Protein AF-A0A6A4GQB1-F1 (afdb_monomer)

Nearest PDB structures (foldseek):
  7mbf-assembly6_F  TM=4.089E-01  e=1.207E+00  Papaver somniferum
  1sm9-assembly1_A  TM=4.349E-01  e=1.289E+00  Yamadazyma tenuis
  1ye4-assembly1_A  TM=4.806E-01  e=4.213E+00  Yamadazyma tenuis
  4m63-assembly1_A  TM=2.424E-01  e=3.693E+00  Vibrio parahaemolyticus BB22OP

InterPro domains:
  IPR023210 NADP-dependent oxidoreductase domain [PF00248] (2-105)
  IPR036812 NAD(P)-dependent oxidoreductase domain superfamily [G3DSA:3.20.20.100] (1-107)
  IPR036812 NAD(P)-dependent oxidoreductase domain superfamily [SSF51430] (6-105)

Radius of gyration: 17.62 Å; Cα contacts (8 Å, |Δi|>4): 95; chains: 1; bounding box: 54×34×38 Å

Mean predicted aligned error: 9.92 Å

Foldseek 3Di:
DDDCPPPVAFAADECPCVQVLLDDPVVQVVCVVVVVQGDQPPHGSHHDPLSNQLSVLCVVFQPDAADDPRYHYDDDDDDPVSVVVVVVCVRTHGDPVSVVSSPPRDPDDPDPPVCVVVVVVVVVVVVPD

pLDDT: mean 76.48, std 14.78, range [33.69, 93.5]

Solvent-accessible surface area (backbone atoms only — not comparable to full-atom values): 8127 Å² total; per-residue (Å²): 138,78,86,50,83,82,77,80,56,67,50,65,52,69,59,79,44,61,67,72,42,57,52,55,73,68,57,51,53,51,25,68,76,72,66,56,57,70,58,52,91,87,48,78,50,71,68,51,75,66,40,50,54,48,24,55,50,47,67,63,49,74,78,48,79,38,82,75,85,64,62,50,71,51,82,85,68,94,51,72,65,50,54,53,55,55,58,59,48,73,75,57,26,55,45,74,70,52,49,55,52,59,62,66,71,52,83,89,72,83,46,81,63,55,53,60,55,52,52,54,54,54,58,61,62,66,77,67,125

Structure (mmCIF, N/CA/C/O backbone):
data_AF-A0A6A4GQB1-F1
#
_entry.id   AF-A0A6A4GQB1-F1
#
loop_
_atom_site.group_PDB
_atom_site.id
_atom_site.type_symbol
_atom_site.label_atom_id
_atom_site.label_alt_id
_atom_site.label_comp_id
_atom_site.label_asym_id
_atom_site.label_entity_id
_atom_site.label_seq_id
_atom_site.pdbx_PDB_ins_code
_atom_site.Cartn_x
_atom_site.Cartn_y
_atom_site.Cartn_z
_atom_site.occupancy
_atom_site.B_iso_or_equiv
_atom_site.auth_seq_id
_atom_site.auth_comp_id
_atom_site.auth_asym_id
_atom_site.auth_atom_id
_atom_site.pdbx_PDB_model_num
ATOM 1 N N . MET A 1 1 ? 8.018 -6.437 -18.159 1.00 33.69 1 MET A N 1
ATOM 2 C CA . MET A 1 1 ? 8.008 -7.818 -18.701 1.00 33.69 1 MET A CA 1
ATOM 3 C C . MET A 1 1 ? 8.981 -8.661 -17.875 1.00 33.69 1 MET A C 1
ATOM 5 O O . MET A 1 1 ? 10.158 -8.743 -18.201 1.00 33.69 1 MET A O 1
ATOM 9 N N . CYS A 1 2 ? 8.523 -9.154 -16.719 1.00 36.59 2 CYS A N 1
ATOM 10 C CA . CYS A 1 2 ? 9.347 -9.908 -15.769 1.00 36.59 2 CYS A CA 1
ATOM 11 C C . CYS A 1 2 ? 9.539 -11.363 -16.230 1.00 36.59 2 CYS A C 1
ATOM 13 O O . CYS A 1 2 ? 8.708 -11.923 -16.939 1.00 36.59 2 CYS A O 1
ATOM 15 N N . ALA A 1 3 ? 10.671 -11.941 -15.842 1.00 40.34 3 ALA A N 1
ATOM 16 C CA . ALA A 1 3 ? 11.315 -13.139 -16.383 1.00 40.34 3 ALA A CA 1
ATOM 17 C C . ALA A 1 3 ? 10.633 -14.500 -16.077 1.00 40.34 3 ALA A C 1
ATOM 19 O O . ALA A 1 3 ? 11.316 -15.508 -15.913 1.00 40.34 3 ALA A O 1
ATOM 20 N N . GLU A 1 4 ? 9.304 -14.564 -15.974 1.00 49.59 4 GLU A N 1
ATOM 21 C CA . GLU A 1 4 ? 8.601 -15.726 -15.391 1.00 49.59 4 GLU A CA 1
ATOM 22 C C . GLU A 1 4 ? 8.266 -16.869 -16.365 1.00 49.59 4 GLU A C 1
ATOM 24 O O . GLU A 1 4 ? 7.888 -17.953 -15.927 1.00 49.59 4 GLU A O 1
ATOM 29 N N . VAL A 1 5 ? 8.437 -16.700 -17.680 1.00 51.91 5 VAL A N 1
ATOM 30 C CA . VAL A 1 5 ? 7.995 -17.733 -18.641 1.00 51.91 5 VAL A CA 1
ATOM 31 C C . VAL A 1 5 ? 9.036 -18.846 -18.866 1.00 51.91 5 VAL A C 1
ATOM 33 O O . VAL A 1 5 ? 8.662 -19.954 -19.238 1.00 51.91 5 VAL A O 1
ATOM 36 N N . GLU A 1 6 ? 10.330 -18.625 -18.606 1.00 57.00 6 GLU A N 1
ATOM 37 C CA . GLU A 1 6 ? 11.375 -19.560 -19.076 1.00 57.00 6 GLU A CA 1
ATOM 38 C C . GLU A 1 6 ? 11.756 -20.693 -18.103 1.00 57.00 6 GLU A C 1
ATOM 40 O O . GLU A 1 6 ? 12.204 -21.744 -18.557 1.00 57.00 6 GLU A O 1
ATOM 45 N N . VAL A 1 7 ? 11.566 -20.535 -16.786 1.00 71.06 7 VAL A N 1
ATOM 46 C CA . VAL A 1 7 ? 12.021 -21.529 -15.778 1.00 71.06 7 VAL A CA 1
ATOM 47 C C . VAL A 1 7 ? 10.900 -22.161 -14.943 1.00 71.06 7 VAL A C 1
ATOM 49 O O . VAL A 1 7 ? 11.177 -22.997 -14.085 1.00 71.06 7 VAL A O 1
ATOM 52 N N . GLY A 1 8 ? 9.634 -21.804 -15.190 1.00 77.06 8 GLY A N 1
ATOM 53 C CA . GLY A 1 8 ? 8.478 -22.390 -14.494 1.00 77.06 8 GLY A CA 1
ATOM 54 C C . GLY A 1 8 ? 8.402 -22.070 -12.995 1.00 77.06 8 GLY A C 1
ATOM 55 O O . GLY A 1 8 ? 7.821 -22.842 -12.234 1.00 77.06 8 GLY A O 1
ATOM 56 N N . LEU A 1 9 ? 9.003 -20.957 -12.563 1.00 75.69 9 LEU A N 1
ATOM 57 C CA . LEU A 1 9 ? 9.001 -20.489 -11.175 1.00 75.69 9 LEU A CA 1
ATOM 58 C C . LEU A 1 9 ? 8.055 -19.295 -11.016 1.00 75.69 9 LEU A C 1
ATOM 60 O O . LEU A 1 9 ? 7.961 -18.460 -11.909 1.00 75.69 9 LEU A O 1
ATOM 64 N N . ALA A 1 10 ? 7.392 -19.217 -9.864 1.00 78.50 10 ALA A N 1
ATOM 65 C CA . ALA A 1 10 ? 6.490 -18.127 -9.503 1.00 78.50 10 ALA A CA 1
ATOM 66 C C . ALA A 1 10 ? 7.177 -17.121 -8.566 1.00 78.50 10 ALA A C 1
ATOM 68 O O . ALA A 1 10 ? 7.975 -17.520 -7.710 1.00 78.50 10 ALA A O 1
ATOM 69 N N . LEU A 1 11 ? 6.843 -15.835 -8.683 1.00 79.06 11 LEU A N 1
ATOM 70 C CA . LEU A 1 11 ? 7.322 -14.792 -7.776 1.00 79.06 11 LEU A CA 1
ATOM 71 C C . LEU A 1 11 ? 6.418 -14.651 -6.545 1.00 79.06 11 LEU A C 1
ATOM 73 O O . LEU A 1 11 ? 5.194 -14.597 -6.647 1.00 79.06 11 LEU A O 1
ATOM 77 N N . ALA A 1 12 ? 7.038 -14.525 -5.368 1.00 82.94 12 ALA A N 1
ATOM 78 C CA . ALA A 1 12 ? 6.348 -14.278 -4.102 1.0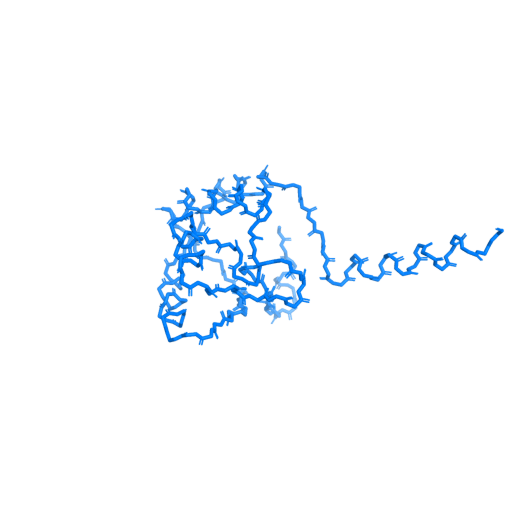0 82.94 12 ALA A CA 1
ATOM 79 C C . ALA A 1 12 ? 6.858 -12.981 -3.448 1.00 82.94 12 ALA A C 1
ATOM 81 O O . ALA A 1 12 ? 7.746 -13.030 -2.590 1.00 82.94 12 ALA A O 1
ATOM 82 N N . PRO A 1 13 ? 6.367 -11.803 -3.879 1.00 82.19 13 PRO A N 1
ATOM 83 C CA . PRO A 1 13 ? 6.826 -10.532 -3.337 1.00 82.19 13 PRO A CA 1
ATOM 84 C C . PRO A 1 13 ? 6.414 -10.387 -1.867 1.00 82.19 13 PRO A C 1
ATOM 86 O O . PRO A 1 13 ? 5.295 -10.720 -1.471 1.00 82.19 13 PRO A O 1
ATOM 89 N N . TRP A 1 14 ? 7.338 -9.875 -1.055 1.00 81.62 14 TRP A N 1
ATOM 90 C CA . TRP A 1 14 ? 7.139 -9.611 0.369 1.00 81.62 14 TRP A CA 1
ATOM 91 C C . TRP A 1 14 ? 6.924 -8.114 0.613 1.00 81.62 14 TRP A C 1
ATOM 93 O O . TRP A 1 14 ? 7.372 -7.282 -0.171 1.00 81.62 14 TRP A O 1
ATOM 103 N N . SER A 1 15 ? 6.253 -7.766 1.716 1.00 82.62 15 SER A N 1
ATOM 104 C CA . SER A 1 15 ? 6.000 -6.370 2.111 1.00 82.62 15 SER A CA 1
ATOM 105 C C . SER A 1 15 ? 5.227 -5.540 1.067 1.00 82.62 15 SER A C 1
ATOM 107 O O . SER A 1 15 ? 5.419 -4.330 0.956 1.00 82.62 15 SER A O 1
ATOM 109 N N . VAL A 1 16 ? 4.300 -6.172 0.343 1.00 82.75 16 VAL A N 1
ATOM 110 C CA . VAL A 1 16 ? 3.521 -5.532 -0.736 1.00 82.75 16 VAL A CA 1
ATOM 111 C C . VAL A 1 16 ? 2.633 -4.367 -0.278 1.00 82.75 16 VAL A C 1
ATOM 113 O O . VAL A 1 16 ? 2.323 -3.495 -1.076 1.00 82.75 16 VAL A O 1
ATOM 116 N N . LEU A 1 17 ? 2.268 -4.312 1.010 1.00 86.38 17 LEU A N 1
ATOM 117 C CA . LEU A 1 17 ? 1.522 -3.199 1.622 1.00 86.38 17 LEU A CA 1
ATOM 118 C C . LEU A 1 17 ? 2.422 -2.222 2.405 1.00 86.38 17 LEU A C 1
ATOM 120 O O . LEU A 1 17 ? 1.941 -1.504 3.282 1.00 86.38 17 LEU A O 1
ATOM 124 N N . ALA A 1 18 ? 3.738 -2.242 2.162 1.00 87.25 18 ALA A N 1
ATOM 125 C CA . ALA A 1 18 ? 4.729 -1.404 2.848 1.00 87.25 18 ALA A CA 1
ATOM 126 C C . ALA A 1 18 ? 4.578 -1.426 4.385 1.00 87.25 18 ALA A C 1
ATOM 128 O O . ALA A 1 18 ? 4.454 -0.393 5.035 1.00 87.25 18 ALA A O 1
ATOM 129 N N . ALA A 1 19 ? 4.512 -2.624 4.979 1.00 86.44 19 ALA A N 1
ATOM 130 C CA . ALA A 1 19 ? 4.270 -2.823 6.416 1.00 86.44 19 ALA A CA 1
ATOM 131 C C . ALA A 1 19 ? 2.960 -2.196 6.963 1.00 86.44 19 ALA A C 1
ATOM 133 O O . ALA A 1 19 ? 2.873 -1.867 8.148 1.00 86.44 19 ALA A O 1
ATOM 134 N N . GLY A 1 20 ? 1.928 -2.068 6.120 1.00 86.25 20 GLY A N 1
ATOM 135 C CA . GLY A 1 20 ? 0.625 -1.492 6.482 1.00 86.25 20 GLY A CA 1
ATOM 136 C C . GLY A 1 20 ? 0.574 0.034 6.373 1.00 86.25 20 GLY A C 1
ATOM 137 O O . GLY A 1 20 ? -0.249 0.674 7.031 1.00 86.25 20 GLY A O 1
ATOM 138 N N . ARG A 1 21 ? 1.491 0.618 5.593 1.00 88.81 21 ARG A N 1
ATOM 139 C CA . ARG A 1 21 ? 1.553 2.059 5.321 1.00 88.81 21 ARG A CA 1
ATOM 140 C C . ARG A 1 21 ? 0.856 2.459 4.026 1.00 88.81 21 ARG A C 1
ATOM 142 O O . ARG A 1 21 ? 0.592 3.634 3.844 1.00 88.81 21 ARG A O 1
ATOM 149 N N . LEU A 1 22 ? 0.517 1.520 3.146 1.00 89.56 22 LEU A N 1
ATOM 150 C CA . LEU A 1 22 ? -0.412 1.797 2.049 1.00 89.56 22 LEU A CA 1
ATOM 151 C C . LEU A 1 22 ? -1.836 1.629 2.584 1.00 89.56 22 LEU A C 1
ATOM 153 O O . LEU A 1 22 ? -2.302 0.504 2.743 1.00 89.56 22 LEU A O 1
ATOM 157 N N . ARG A 1 23 ? -2.472 2.745 2.946 1.00 90.31 23 ARG A N 1
ATOM 158 C CA . ARG A 1 23 ? -3.790 2.793 3.601 1.00 90.31 23 ARG A CA 1
ATOM 159 C C . ARG A 1 23 ? -4.503 4.109 3.315 1.00 90.31 23 ARG A C 1
ATOM 161 O O . ARG A 1 23 ? -3.850 5.085 2.939 1.00 90.31 23 ARG A O 1
ATOM 168 N N . THR A 1 24 ? -5.818 4.137 3.513 1.00 91.25 24 THR A N 1
ATOM 169 C CA . THR A 1 24 ? -6.641 5.330 3.268 1.00 91.25 24 THR A CA 1
ATOM 170 C C . THR A 1 24 ? -6.370 6.430 4.297 1.00 91.25 24 THR A C 1
ATOM 172 O O . THR A 1 24 ? -5.862 6.182 5.396 1.00 91.25 24 THR A O 1
ATOM 175 N N . ASP A 1 25 ? -6.727 7.667 3.950 1.00 92.62 25 ASP A N 1
ATOM 176 C CA . ASP A 1 25 ? -6.628 8.802 4.878 1.00 92.62 25 ASP A CA 1
ATOM 177 C C . ASP A 1 25 ? -7.549 8.623 6.103 1.00 92.62 25 ASP A C 1
ATOM 179 O O . ASP A 1 25 ? -7.164 8.968 7.219 1.00 92.62 25 ASP A O 1
ATOM 183 N N . GLU A 1 26 ? -8.714 7.994 5.922 1.00 91.44 26 GLU A N 1
ATOM 184 C CA . GLU A 1 26 ? -9.639 7.640 7.009 1.00 91.44 26 GLU A CA 1
ATOM 185 C C . GLU A 1 26 ? -9.040 6.589 7.959 1.00 91.44 26 GLU A C 1
ATOM 187 O O . GLU A 1 26 ? -9.149 6.694 9.183 1.00 91.44 26 GLU A O 1
ATOM 192 N N . GLU A 1 27 ? -8.363 5.578 7.411 1.00 89.19 27 GLU A N 1
ATOM 193 C CA . GLU A 1 27 ? -7.700 4.555 8.212 1.00 89.19 27 GLU A CA 1
ATOM 194 C C . GLU A 1 27 ? -6.533 5.125 9.036 1.00 89.19 27 GLU A C 1
ATOM 196 O O . GLU A 1 27 ? -6.345 4.746 10.195 1.00 89.19 27 GLU A O 1
ATOM 201 N N . GLU A 1 28 ? -5.777 6.072 8.476 1.00 90.38 28 GLU A N 1
ATOM 202 C CA . GLU A 1 28 ? -4.731 6.800 9.199 1.00 90.38 28 GLU A CA 1
ATOM 203 C C . GLU A 1 28 ? -5.298 7.566 10.406 1.00 90.38 28 GLU A C 1
ATOM 205 O O . GLU A 1 28 ? -4.776 7.439 11.515 1.00 90.38 28 GLU A O 1
ATOM 210 N N . GLU A 1 29 ? -6.388 8.317 10.221 1.00 90.88 29 GLU A N 1
ATOM 211 C CA . GLU A 1 29 ? -7.049 9.068 11.299 1.00 90.88 29 GLU A CA 1
ATOM 212 C C . GLU A 1 29 ? -7.582 8.130 12.396 1.00 90.88 29 GLU A C 1
ATOM 214 O O . GLU A 1 29 ? -7.442 8.392 13.599 1.00 90.88 29 GLU A O 1
ATOM 219 N N . ARG A 1 30 ? -8.118 6.968 12.006 1.00 89.12 30 ARG A N 1
ATOM 220 C CA . ARG A 1 30 ? -8.517 5.919 12.951 1.00 89.12 30 ARG A CA 1
ATOM 221 C C . ARG A 1 30 ? -7.330 5.440 13.789 1.00 89.12 30 ARG A C 1
ATOM 223 O O . ARG A 1 30 ? -7.467 5.270 15.000 1.00 89.12 30 ARG A O 1
ATOM 230 N N . HIS A 1 31 ? -6.158 5.234 13.194 1.00 89.38 31 HIS A N 1
ATOM 231 C CA . HIS A 1 31 ? -4.968 4.834 13.950 1.00 89.38 31 HIS A CA 1
ATOM 232 C C . HIS A 1 31 ? -4.505 5.927 14.921 1.00 89.38 31 HIS A C 1
ATOM 234 O O . HIS A 1 31 ? -4.185 5.607 16.067 1.00 89.38 31 HIS A O 1
ATOM 240 N N . GLN A 1 32 ? -4.560 7.204 14.523 1.00 87.62 32 GLN A N 1
ATOM 241 C CA . GLN A 1 32 ? -4.224 8.332 15.406 1.00 87.62 32 GLN A CA 1
ATOM 242 C C . GLN A 1 32 ? -5.146 8.402 16.629 1.00 87.62 32 GLN A C 1
ATOM 244 O O . GLN A 1 32 ? -4.687 8.614 17.750 1.00 87.62 32 GLN A O 1
ATOM 249 N N . THR A 1 33 ? -6.448 8.201 16.426 1.00 89.81 33 THR A N 1
ATOM 250 C CA . THR A 1 33 ? -7.455 8.298 17.495 1.00 89.81 33 THR A CA 1
ATOM 251 C C . THR A 1 33 ? -7.471 7.080 18.421 1.00 89.81 33 THR A C 1
ATOM 253 O O . THR A 1 33 ? -7.747 7.220 19.612 1.00 89.81 33 THR A O 1
ATOM 256 N N . THR A 1 34 ? -7.153 5.890 17.904 1.00 87.56 34 THR A N 1
ATOM 257 C CA . THR A 1 34 ? -7.139 4.634 18.677 1.00 87.56 34 THR A CA 1
ATOM 258 C C . THR A 1 34 ? -5.777 4.283 19.284 1.00 87.56 34 THR A C 1
ATOM 260 O O . THR A 1 34 ? -5.713 3.456 20.194 1.00 87.56 34 THR A O 1
ATOM 263 N N . GLY A 1 35 ? -4.691 4.905 18.816 1.00 84.56 35 GLY A N 1
ATOM 264 C CA . GLY A 1 35 ? -3.317 4.577 19.214 1.00 84.56 35 GLY A CA 1
ATOM 265 C C . GLY A 1 35 ? -2.763 3.310 18.548 1.00 84.56 35 GLY A C 1
ATOM 266 O O . GLY A 1 35 ? -1.790 2.722 19.031 1.00 84.56 35 GLY A O 1
ATOM 267 N N . GLU A 1 36 ? -3.374 2.854 17.453 1.00 82.00 36 GLU A N 1
ATOM 268 C CA . GLU A 1 36 ? -2.945 1.674 16.700 1.00 82.00 36 GLU A CA 1
ATOM 269 C C . GLU A 1 36 ? -1.767 1.994 15.764 1.00 82.00 36 GLU A C 1
ATOM 271 O O . GLU A 1 36 ? -1.890 2.023 14.543 1.00 82.00 36 GLU A O 1
ATOM 276 N N . ASN A 1 37 ? -0.581 2.184 16.347 1.00 78.94 37 ASN A N 1
ATOM 277 C CA . ASN A 1 37 ? 0.635 2.666 15.673 1.00 78.94 37 ASN A CA 1
ATOM 278 C C . ASN A 1 37 ? 1.315 1.654 14.711 1.00 78.94 37 ASN A C 1
ATOM 280 O O . ASN A 1 37 ? 2.539 1.604 14.623 1.00 78.94 37 ASN A O 1
ATOM 284 N N . GLY A 1 38 ? 0.569 0.804 13.996 1.00 80.94 38 GLY A N 1
ATOM 285 C CA . GLY A 1 38 ? 1.112 -0.043 12.918 1.00 80.94 38 GLY A CA 1
ATOM 286 C C . GLY A 1 38 ? 2.342 -0.900 13.287 1.00 80.94 38 GLY A C 1
ATOM 287 O O . GLY A 1 38 ? 2.467 -1.387 14.415 1.00 80.94 38 GLY A O 1
ATOM 288 N N . HIS A 1 39 ? 3.229 -1.133 12.310 1.00 79.44 39 HIS A N 1
ATOM 289 C CA . HIS A 1 39 ? 4.540 -1.770 12.495 1.00 79.44 39 HIS A CA 1
ATOM 290 C C . HIS A 1 39 ? 5.640 -0.709 12.676 1.00 79.44 39 HIS A C 1
ATOM 292 O O . HIS A 1 39 ? 5.951 0.022 11.743 1.00 79.44 39 HIS A O 1
ATOM 298 N N . MET A 1 40 ? 6.295 -0.686 13.842 1.00 78.94 40 MET A N 1
ATOM 299 C CA . MET A 1 40 ? 7.339 0.304 14.182 1.00 78.94 40 MET A CA 1
ATOM 300 C C . MET A 1 40 ? 8.784 -0.212 14.034 1.00 78.94 40 MET A C 1
ATOM 302 O O . MET A 1 40 ? 9.728 0.426 14.490 1.00 78.94 40 MET A O 1
ATOM 306 N N . ILE A 1 41 ? 8.988 -1.380 13.409 1.00 72.56 41 ILE A N 1
ATOM 307 C CA . ILE A 1 41 ? 10.324 -2.007 13.292 1.00 72.56 41 ILE A CA 1
ATOM 308 C C . ILE A 1 41 ? 11.306 -1.118 12.502 1.00 72.56 41 ILE A C 1
ATOM 310 O O . ILE A 1 41 ? 12.501 -1.135 12.779 1.00 72.56 41 ILE A O 1
ATOM 314 N N . HIS A 1 42 ? 10.803 -0.308 11.565 1.00 65.44 42 HIS A N 1
ATOM 315 C CA . HIS A 1 42 ? 11.605 0.560 10.694 1.00 65.44 42 HIS A CA 1
ATOM 316 C C . HIS A 1 42 ? 11.407 2.064 10.977 1.00 65.44 42 HIS A C 1
ATOM 318 O O . HIS A 1 42 ? 11.622 2.890 10.094 1.00 65.44 42 HIS A O 1
ATOM 324 N N . GLY A 1 43 ? 10.993 2.437 12.195 1.00 75.50 43 GLY A N 1
ATOM 325 C CA . GLY A 1 43 ? 10.841 3.838 12.610 1.00 75.50 43 GLY A CA 1
ATOM 326 C C . GLY A 1 43 ? 9.395 4.243 12.899 1.00 75.50 43 GLY A C 1
ATOM 327 O O . GLY A 1 43 ? 8.625 3.449 13.438 1.00 75.50 43 GLY A O 1
ATOM 328 N N . ASN A 1 44 ? 9.048 5.497 12.580 1.00 84.31 44 ASN A N 1
ATOM 329 C CA . ASN A 1 44 ? 7.720 6.059 12.845 1.00 84.31 44 ASN A CA 1
ATOM 330 C C . ASN A 1 44 ? 6.623 5.296 12.081 1.00 84.31 44 ASN A C 1
ATOM 332 O O . ASN A 1 44 ? 6.870 4.725 11.020 1.00 84.31 44 ASN A O 1
ATOM 336 N N . TRP A 1 45 ? 5.418 5.258 12.634 1.00 86.50 45 TRP A N 1
ATOM 337 C CA . TRP A 1 45 ? 4.296 4.501 12.077 1.00 86.50 45 TRP A CA 1
ATOM 338 C C . TRP A 1 45 ? 3.447 5.297 11.076 1.00 86.50 45 TRP A C 1
ATOM 340 O O . TRP A 1 45 ? 2.674 4.699 10.321 1.00 86.50 45 TRP A O 1
ATOM 350 N N . GLU A 1 46 ? 3.578 6.623 11.104 1.00 89.44 46 GLU A N 1
ATOM 351 C CA . GLU A 1 46 ? 2.913 7.560 10.197 1.00 89.44 46 GLU A CA 1
ATOM 352 C C . GLU A 1 46 ? 3.466 7.421 8.773 1.00 89.44 46 GLU A C 1
ATOM 354 O O . GLU A 1 46 ? 4.650 7.118 8.580 1.00 89.44 46 GLU A O 1
ATOM 359 N N . ARG A 1 47 ? 2.600 7.659 7.782 1.00 91.62 47 ARG A N 1
ATOM 360 C CA . ARG A 1 47 ? 2.974 7.642 6.364 1.00 91.62 47 ARG A CA 1
ATOM 361 C C . ARG A 1 47 ? 3.911 8.802 6.009 1.00 91.62 47 ARG A C 1
ATOM 363 O O . ARG A 1 47 ? 3.731 9.925 6.478 1.00 91.62 47 ARG A O 1
ATOM 370 N N . THR A 1 48 ? 4.872 8.550 5.127 1.00 91.81 48 THR A N 1
ATOM 371 C CA . THR A 1 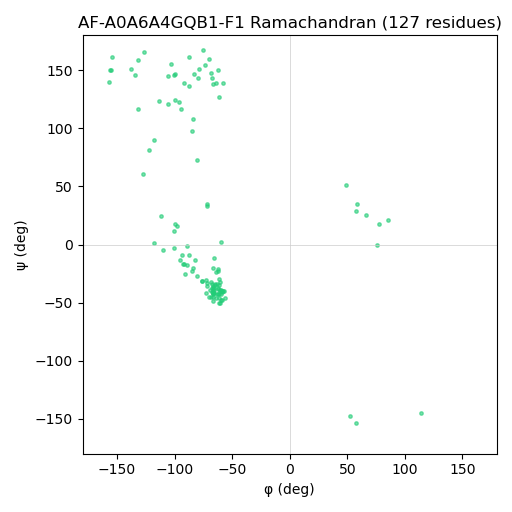48 ? 5.655 9.592 4.444 1.00 91.81 48 THR A CA 1
ATOM 372 C C . THR A 1 48 ? 4.832 10.270 3.343 1.00 91.81 48 THR A C 1
ATOM 374 O O . THR A 1 48 ? 3.785 9.769 2.934 1.00 91.81 48 THR A O 1
ATOM 377 N N . GLU A 1 49 ? 5.309 11.401 2.81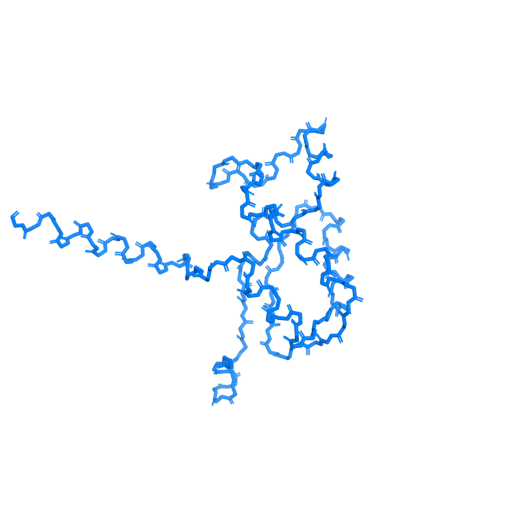4 1.00 92.19 49 GLU A N 1
ATOM 378 C CA . GLU A 1 49 ? 4.646 12.090 1.692 1.00 92.19 49 GLU A CA 1
ATOM 379 C C . GLU A 1 49 ? 4.488 11.185 0.459 1.00 92.19 49 GLU A C 1
ATOM 381 O O . GLU A 1 49 ? 3.428 11.177 -0.170 1.00 92.19 49 GLU A O 1
ATOM 386 N N . ASP A 1 50 ? 5.502 10.371 0.158 1.00 91.94 50 ASP A N 1
ATOM 387 C CA . ASP A 1 50 ? 5.471 9.412 -0.950 1.00 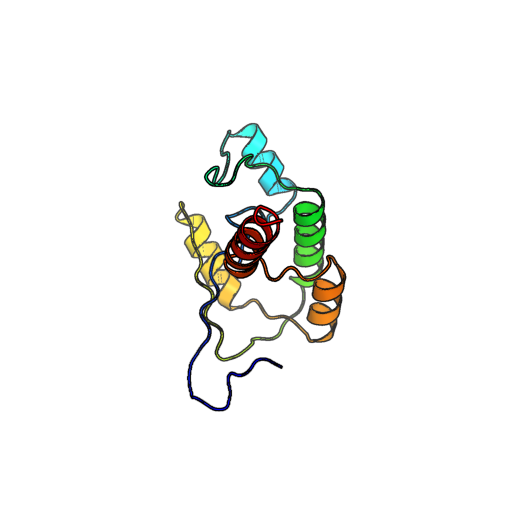91.94 50 ASP A CA 1
ATOM 388 C C . ASP A 1 50 ? 4.459 8.285 -0.701 1.00 91.94 50 ASP A C 1
ATOM 390 O O . ASP A 1 50 ? 3.706 7.913 -1.602 1.00 91.94 50 ASP A O 1
ATOM 394 N N . GLU A 1 51 ? 4.377 7.781 0.533 1.00 91.88 51 GLU A N 1
ATOM 395 C CA . GLU A 1 51 ? 3.397 6.761 0.923 1.00 91.88 51 GLU A CA 1
ATOM 396 C C . GLU A 1 51 ? 1.961 7.312 0.876 1.00 91.88 51 GLU A C 1
ATOM 398 O O . GLU A 1 51 ? 1.051 6.609 0.432 1.00 91.88 51 GLU A O 1
ATOM 403 N N . VAL A 1 52 ? 1.744 8.579 1.253 1.00 93.50 52 VAL A N 1
ATOM 404 C CA . VAL A 1 52 ? 0.450 9.270 1.089 1.00 93.50 52 VAL A CA 1
ATOM 405 C C . VAL A 1 52 ? 0.102 9.417 -0.392 1.00 93.50 52 VAL A C 1
ATOM 407 O O . VAL A 1 52 ? -1.024 9.119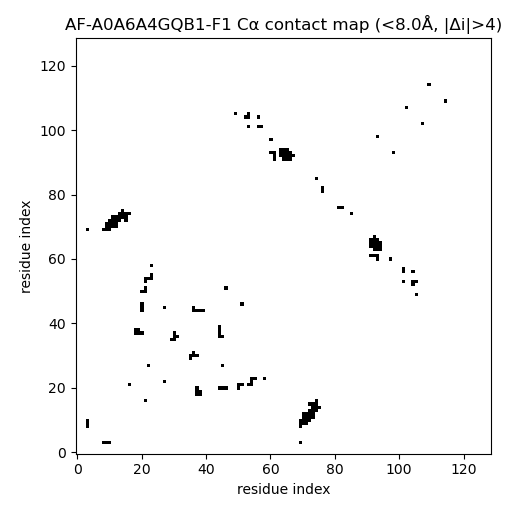 -0.799 1.00 93.50 52 VAL A O 1
ATOM 410 N N . LYS A 1 53 ? 1.060 9.851 -1.219 1.00 93.38 53 LYS A N 1
ATOM 411 C CA . LYS A 1 53 ? 0.858 10.031 -2.661 1.00 93.38 53 LYS A CA 1
ATOM 412 C C . LYS A 1 53 ? 0.495 8.709 -3.342 1.00 93.38 53 LYS A C 1
ATOM 414 O O . LYS A 1 53 ? -0.464 8.670 -4.111 1.00 93.38 53 LYS A O 1
ATOM 419 N N . MET A 1 54 ? 1.217 7.635 -3.020 1.00 91.88 54 MET A N 1
ATOM 420 C CA . MET A 1 54 ? 0.952 6.296 -3.546 1.00 91.88 54 MET A CA 1
ATOM 421 C C . MET A 1 54 ? -0.384 5.737 -3.046 1.00 91.88 54 MET A C 1
ATOM 423 O O . MET A 1 54 ? -1.152 5.213 -3.846 1.00 91.88 54 MET A O 1
ATOM 427 N N . SER A 1 55 ? -0.712 5.906 -1.760 1.00 91.25 55 SER A N 1
ATOM 428 C CA . SER A 1 55 ? -1.998 5.453 -1.202 1.00 91.25 55 SER A CA 1
ATOM 429 C C . SER A 1 55 ? -3.184 6.062 -1.954 1.00 91.25 55 SER A C 1
ATOM 431 O O . SER A 1 55 ? -4.078 5.342 -2.390 1.00 91.25 55 SER A O 1
ATOM 433 N N . ARG A 1 56 ? -3.144 7.374 -2.212 1.00 91.56 56 ARG A N 1
ATOM 434 C CA . ARG A 1 56 ? -4.198 8.072 -2.964 1.00 91.56 56 ARG A CA 1
ATOM 435 C C . ARG A 1 56 ? -4.280 7.633 -4.426 1.00 91.56 56 ARG A C 1
ATOM 437 O O . ARG A 1 56 ? -5.373 7.577 -4.989 1.00 91.56 56 ARG A O 1
ATOM 444 N N . ALA A 1 57 ? -3.143 7.330 -5.054 1.00 89.31 57 ALA A N 1
ATOM 445 C CA . ALA A 1 57 ? -3.120 6.794 -6.414 1.00 89.31 57 ALA A CA 1
ATOM 446 C C . ALA A 1 57 ? -3.738 5.386 -6.473 1.00 89.31 57 ALA 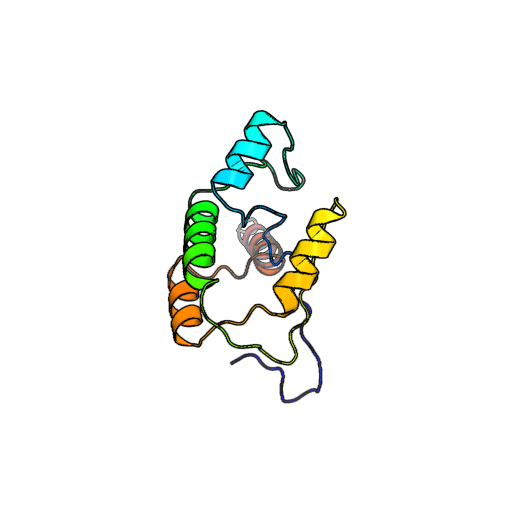A C 1
ATOM 448 O O . ALA A 1 57 ? -4.556 5.112 -7.349 1.00 89.31 57 ALA A O 1
ATOM 449 N N . LEU A 1 58 ? -3.433 4.530 -5.494 1.00 87.19 58 LEU A N 1
ATOM 450 C CA . LEU A 1 58 ? -4.041 3.205 -5.357 1.00 87.19 58 LEU A CA 1
ATOM 451 C C . LEU A 1 58 ? -5.555 3.294 -5.131 1.00 87.19 58 LEU A C 1
ATOM 453 O O . LEU A 1 58 ? -6.301 2.573 -5.785 1.00 87.19 58 LEU A O 1
ATOM 457 N N . GLU A 1 59 ? -6.033 4.218 -4.293 1.00 85.44 59 GLU A N 1
ATOM 458 C CA . GLU A 1 59 ? -7.475 4.456 -4.098 1.00 85.44 59 GLU A CA 1
ATOM 459 C C . GLU A 1 59 ? -8.187 4.892 -5.389 1.00 85.44 59 GLU A C 1
ATOM 461 O O . GLU A 1 59 ? -9.359 4.568 -5.609 1.00 85.44 59 GLU A O 1
ATOM 466 N N . LYS A 1 60 ? -7.487 5.619 -6.267 1.00 83.31 60 LYS A N 1
ATOM 467 C CA . LYS A 1 60 ? -8.011 6.026 -7.574 1.00 83.31 60 LYS A CA 1
ATOM 468 C C . LYS A 1 60 ? -8.087 4.843 -8.546 1.00 83.31 60 LYS A C 1
ATOM 470 O O . LYS A 1 60 ? -9.081 4.724 -9.261 1.00 83.31 60 LYS A O 1
ATOM 475 N N . VAL A 1 61 ? -7.063 3.990 -8.551 1.00 77.12 61 VAL A N 1
ATOM 476 C CA . VAL A 1 61 ? -6.895 2.853 -9.473 1.00 77.12 61 VAL A CA 1
ATOM 477 C C . VAL A 1 61 ? -7.700 1.616 -9.063 1.00 77.12 61 VAL A C 1
ATOM 479 O O . VAL A 1 61 ? -8.152 0.873 -9.929 1.00 77.12 61 VAL A O 1
ATOM 482 N N . ALA A 1 62 ? -7.988 1.426 -7.773 1.00 68.25 62 ALA A N 1
ATOM 483 C CA . ALA A 1 62 ? -8.746 0.285 -7.244 1.00 68.25 62 ALA A CA 1
ATOM 484 C C . ALA A 1 62 ? -10.188 0.136 -7.794 1.00 68.25 62 ALA A C 1
ATOM 486 O O . ALA A 1 62 ? -10.922 -0.753 -7.367 1.00 68.25 62 ALA A O 1
ATOM 487 N N . LYS A 1 63 ? -10.613 1.003 -8.722 1.00 57.38 63 LYS A N 1
ATOM 488 C CA . LYS A 1 63 ? -11.946 1.018 -9.331 1.00 57.38 63 LYS A CA 1
ATOM 489 C C . LYS A 1 63 ? -12.085 0.203 -10.628 1.00 57.38 63 LYS A C 1
ATOM 491 O O . LYS A 1 63 ? -13.224 -0.124 -10.949 1.00 57.38 63 LYS A O 1
ATOM 496 N N . ASP A 1 64 ? -11.005 -0.179 -11.322 1.00 46.62 64 ASP A N 1
ATOM 497 C CA . ASP A 1 64 ? -11.077 -0.942 -12.598 1.00 46.62 64 ASP A CA 1
ATOM 498 C C . ASP A 1 64 ? -10.232 -2.238 -12.567 1.00 46.62 64 ASP A C 1
ATOM 500 O O . ASP A 1 64 ? -9.494 -2.409 -11.611 1.00 46.62 64 ASP A O 1
ATOM 504 N N . ILE A 1 65 ? -10.406 -3.186 -13.523 1.00 55.16 65 ILE A N 1
ATOM 505 C CA . ILE A 1 65 ? -10.269 -4.656 -13.298 1.00 55.16 65 ILE A CA 1
ATOM 506 C C . ILE A 1 65 ? -9.377 -5.454 -14.345 1.00 55.16 65 ILE A C 1
ATOM 508 O O . ILE A 1 65 ? -9.822 -5.613 -15.474 1.00 55.16 65 ILE A O 1
ATOM 512 N N . GLY A 1 66 ? -8.220 -6.089 -14.000 1.00 47.47 66 GLY A N 1
ATOM 513 C CA . GLY A 1 66 ? -7.550 -7.320 -14.597 1.00 47.47 66 GLY A CA 1
ATOM 514 C C . GLY A 1 66 ? -6.534 -8.175 -13.707 1.00 47.47 66 GLY A C 1
ATOM 515 O O . GLY A 1 66 ? -5.803 -7.620 -12.899 1.00 47.47 66 GLY A O 1
ATOM 516 N N . LYS A 1 67 ? -6.507 -9.534 -13.732 1.00 52.62 67 LYS A N 1
ATOM 517 C CA . LYS A 1 67 ? -5.607 -10.395 -12.883 1.00 52.62 67 LYS A CA 1
ATOM 518 C C . LYS A 1 67 ? -4.274 -10.741 -13.577 1.00 52.62 67 LYS A C 1
ATOM 520 O O . LYS A 1 67 ? -4.313 -11.174 -14.726 1.00 52.62 67 LYS A O 1
ATOM 525 N N . THR A 1 68 ? -3.140 -10.71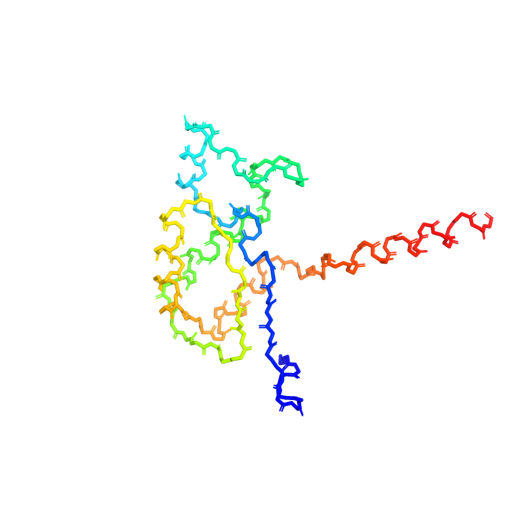9 -12.861 1.00 57.19 68 THR A N 1
ATOM 526 C CA . THR A 1 68 ? -1.828 -11.178 -13.384 1.00 57.19 68 THR A CA 1
ATOM 527 C C . THR A 1 68 ? -1.496 -12.604 -12.917 1.00 57.19 68 THR A C 1
ATOM 529 O O . THR A 1 68 ? -1.494 -12.864 -11.712 1.00 57.19 68 THR A O 1
ATOM 532 N N . PRO A 1 69 ? -1.220 -13.559 -13.824 1.00 61.94 69 PRO A N 1
ATOM 533 C CA . PRO A 1 69 ? -0.841 -14.918 -13.445 1.00 61.94 69 PRO A CA 1
ATOM 534 C C . PRO A 1 69 ? 0.603 -14.979 -12.901 1.00 61.94 69 PRO A C 1
ATOM 536 O O . PRO A 1 69 ? 1.436 -14.164 -13.273 1.00 61.94 69 PRO A O 1
ATOM 539 N N . TYR A 1 70 ? 0.896 -15.983 -12.064 1.00 64.56 70 TYR A N 1
ATOM 540 C CA . TYR A 1 70 ? 2.233 -16.354 -11.545 1.00 64.56 70 TYR A CA 1
ATOM 541 C C . TYR A 1 70 ? 2.869 -15.486 -10.444 1.00 64.56 70 TYR A C 1
ATOM 543 O O . TYR A 1 70 ? 3.904 -15.878 -9.910 1.00 64.56 70 TYR A O 1
ATOM 551 N N . VAL A 1 71 ? 2.202 -14.424 -9.986 1.00 67.94 71 VAL A N 1
ATOM 552 C CA . VAL A 1 71 ? 2.642 -13.629 -8.826 1.00 67.94 71 VAL A CA 1
ATOM 553 C C . VAL A 1 71 ? 1.760 -13.921 -7.607 1.00 67.94 71 VAL A C 1
ATOM 555 O O . VAL A 1 71 ? 0.550 -13.708 -7.643 1.00 67.94 71 VAL A O 1
ATOM 558 N N . PHE A 1 72 ? 2.361 -14.388 -6.509 1.00 77.62 72 PHE A N 1
ATOM 559 C CA . PHE A 1 72 ? 1.672 -14.728 -5.257 1.00 77.62 72 PHE A CA 1
ATOM 560 C C . PHE A 1 72 ? 2.173 -13.844 -4.106 1.00 77.62 72 PHE A C 1
ATOM 562 O O . PHE A 1 72 ? 3.144 -14.200 -3.434 1.00 77.62 72 PHE A O 1
ATOM 569 N N . PRO A 1 73 ? 1.556 -12.675 -3.865 1.00 79.50 73 PRO A N 1
ATOM 570 C CA . PRO A 1 73 ? 2.016 -11.762 -2.828 1.00 79.50 73 PRO A CA 1
ATOM 571 C C . PRO A 1 73 ? 1.892 -12.374 -1.429 1.00 79.50 73 PRO A C 1
ATOM 573 O O . PRO A 1 73 ? 0.888 -13.000 -1.087 1.00 79.50 73 PRO A O 1
ATOM 576 N N . ILE A 1 74 ? 2.904 -12.147 -0.590 1.00 81.06 74 ILE A N 1
ATOM 577 C CA . ILE A 1 74 ? 2.863 -12.520 0.825 1.00 81.06 74 ILE A CA 1
ATOM 578 C C . ILE A 1 74 ? 2.156 -11.401 1.593 1.00 81.06 74 ILE A C 1
ATOM 580 O O . ILE A 1 74 ? 2.716 -10.320 1.798 1.00 81.06 74 ILE A O 1
ATOM 584 N N . LEU A 1 75 ? 0.927 -11.675 2.033 1.00 81.50 75 LEU A N 1
ATOM 585 C CA . LEU A 1 75 ? 0.101 -10.741 2.795 1.00 81.50 75 LEU A CA 1
ATOM 586 C C . LEU A 1 75 ? 0.237 -11.006 4.297 1.00 81.50 75 LEU A C 1
ATOM 588 O O . LEU A 1 75 ? -0.005 -12.113 4.779 1.00 81.50 75 LEU A O 1
ATOM 592 N N . GLY A 1 76 ? 0.643 -9.976 5.036 1.00 77.25 76 GLY A N 1
ATOM 593 C CA . GLY A 1 76 ? 0.700 -9.989 6.495 1.00 77.25 76 GLY A CA 1
ATOM 594 C C . GLY A 1 76 ? -0.517 -9.291 7.095 1.00 77.25 76 GLY A C 1
ATOM 595 O O . GLY A 1 76 ? -1.016 -8.318 6.541 1.00 77.25 76 GLY A O 1
ATOM 596 N N . GLY A 1 77 ? -0.974 -9.759 8.251 1.00 82.19 77 GLY A N 1
ATOM 597 C CA . GLY A 1 77 ? -2.052 -9.137 9.012 1.00 82.19 77 GLY A CA 1
ATOM 598 C C . GLY A 1 77 ? -1.925 -9.505 10.483 1.00 82.19 77 GLY A C 1
ATOM 599 O O . GLY A 1 77 ? -1.394 -10.564 10.818 1.00 82.19 77 GLY A O 1
ATOM 600 N N . ARG A 1 78 ? -2.375 -8.619 11.372 1.00 83.94 78 ARG A N 1
ATOM 601 C CA . ARG A 1 78 ? -2.388 -8.875 12.828 1.00 83.94 78 ARG A CA 1
ATOM 602 C C . ARG A 1 78 ? -3.799 -9.056 13.376 1.00 83.94 78 ARG A C 1
ATOM 604 O O . ARG A 1 78 ? -3.954 -9.351 14.558 1.00 83.94 78 ARG A O 1
ATOM 611 N N . LYS A 1 79 ? -4.808 -8.860 12.528 1.00 82.25 79 LYS A N 1
ATOM 612 C CA . LYS A 1 79 ? -6.224 -8.921 12.869 1.00 82.25 79 LYS A CA 1
ATOM 613 C C . LYS A 1 79 ? -6.980 -9.791 11.868 1.00 82.25 79 LYS A C 1
ATOM 615 O O . LYS A 1 79 ? -6.506 -10.016 10.754 1.00 82.25 79 LYS A O 1
ATOM 620 N N . VAL A 1 80 ? -8.143 -10.289 12.279 1.00 85.94 80 VAL A N 1
ATOM 621 C CA . VAL A 1 80 ? -8.982 -11.161 11.441 1.00 85.94 80 VAL A CA 1
ATOM 622 C C . VAL A 1 80 ? -9.549 -10.381 10.257 1.00 85.94 80 VAL A C 1
ATOM 624 O O . VAL A 1 80 ? -9.647 -10.920 9.161 1.00 85.94 80 VAL A O 1
ATOM 627 N N . GLU A 1 81 ? -9.841 -9.101 10.451 1.00 84.88 81 GLU A N 1
ATOM 628 C CA . GLU A 1 81 ? -10.362 -8.198 9.427 1.00 84.88 81 GLU A CA 1
ATOM 629 C C . GLU A 1 81 ? -9.394 -8.098 8.241 1.00 84.88 81 GLU A C 1
ATOM 631 O O . GLU A 1 81 ? -9.822 -8.228 7.099 1.00 84.88 81 GLU A O 1
ATOM 636 N N . ASN A 1 82 ? -8.079 -8.048 8.499 1.00 82.38 82 ASN A N 1
ATOM 637 C CA . ASN A 1 82 ? -7.076 -8.050 7.430 1.00 82.38 82 ASN A CA 1
ATOM 638 C C . ASN A 1 82 ? -7.135 -9.327 6.582 1.00 82.38 82 ASN A C 1
ATOM 640 O O . ASN A 1 82 ? -6.880 -9.285 5.384 1.00 82.38 82 ASN A O 1
ATOM 644 N N . LEU A 1 83 ? -7.448 -10.483 7.180 1.00 83.12 83 LEU A N 1
ATOM 645 C CA . LEU A 1 83 ? -7.601 -11.724 6.418 1.00 83.12 83 LEU A CA 1
ATOM 646 C C . LEU A 1 83 ? -8.821 -11.651 5.492 1.00 83.12 83 LEU A C 1
ATOM 648 O O . LEU A 1 83 ? -8.741 -12.112 4.358 1.00 83.12 83 LEU A O 1
ATOM 652 N N . VAL A 1 84 ? -9.925 -11.072 5.965 1.00 84.12 84 VAL A N 1
ATOM 653 C CA . VAL A 1 84 ? -11.150 -10.901 5.171 1.00 84.12 84 VAL A CA 1
ATOM 654 C C . VAL A 1 84 ? -10.911 -9.926 4.016 1.00 84.12 84 VAL A C 1
ATOM 656 O O . VAL A 1 84 ? -11.167 -10.282 2.870 1.00 84.12 84 VAL A O 1
ATOM 659 N N . GLU A 1 85 ? -10.318 -8.765 4.286 1.00 81.50 85 GLU A N 1
ATOM 660 C CA . GLU A 1 85 ? -9.965 -7.759 3.270 1.00 81.50 85 GLU A CA 1
ATOM 661 C C . GLU A 1 85 ? -9.002 -8.327 2.211 1.00 81.50 85 GLU A C 1
ATOM 663 O O . GLU A 1 85 ? -9.182 -8.127 1.011 1.00 81.50 85 GLU A O 1
ATOM 668 N N . ASN A 1 86 ? -8.013 -9.124 2.629 1.00 80.25 86 ASN A N 1
ATOM 669 C CA . ASN A 1 86 ? -7.089 -9.797 1.713 1.00 80.25 86 ASN A CA 1
ATOM 670 C C . ASN A 1 86 ? -7.787 -10.833 0.814 1.00 80.25 86 ASN A C 1
ATOM 672 O O . ASN A 1 86 ? -7.387 -11.023 -0.335 1.00 80.25 86 ASN A O 1
ATOM 676 N N . LEU A 1 87 ? -8.816 -11.522 1.320 1.00 79.81 87 LEU A N 1
ATOM 677 C CA . LEU A 1 87 ? -9.617 -12.451 0.518 1.00 79.81 87 LEU A CA 1
ATOM 678 C C . LEU A 1 87 ? -10.468 -11.702 -0.509 1.00 79.81 87 LEU A C 1
ATOM 680 O O . LEU A 1 87 ? -10.576 -12.150 -1.651 1.00 79.81 87 LEU A O 1
ATOM 684 N N . GLU A 1 88 ? -11.032 -10.556 -0.131 1.00 78.19 88 GLU A N 1
ATOM 685 C CA . GLU A 1 88 ? -11.750 -9.671 -1.052 1.00 78.19 88 GLU A CA 1
ATOM 686 C C . GLU A 1 88 ? -10.817 -9.137 -2.149 1.00 78.19 88 GLU A C 1
ATOM 688 O O . GLU A 1 88 ? -11.194 -9.107 -3.325 1.00 78.19 88 GLU A O 1
ATOM 693 N N . ALA A 1 89 ? -9.558 -8.847 -1.800 1.00 74.56 89 ALA A N 1
ATOM 694 C CA . ALA A 1 89 ? -8.534 -8.397 -2.737 1.00 74.56 89 ALA A CA 1
ATOM 695 C C . ALA A 1 89 ? -8.193 -9.415 -3.842 1.00 74.56 89 ALA A C 1
ATOM 697 O O . ALA A 1 89 ? -7.740 -9.018 -4.913 1.00 74.56 89 ALA A O 1
ATOM 698 N N . LEU A 1 90 ? -8.474 -10.714 -3.664 1.00 70.19 90 LEU A N 1
ATOM 699 C CA . LEU A 1 90 ? -8.283 -11.731 -4.716 1.00 70.19 90 LEU A CA 1
ATOM 700 C C . LEU A 1 90 ? -9.210 -11.543 -5.929 1.00 70.19 90 LEU A C 1
ATOM 702 O O . LEU A 1 90 ? -9.032 -12.211 -6.954 1.00 70.19 90 LEU A O 1
ATOM 706 N N . ASN A 1 91 ? -10.211 -10.668 -5.817 1.00 66.56 91 ASN A N 1
ATOM 707 C CA . ASN A 1 91 ? -11.084 -10.262 -6.915 1.00 66.56 91 ASN A CA 1
ATOM 708 C C . ASN A 1 91 ? -10.687 -8.900 -7.511 1.00 66.56 91 ASN A C 1
ATOM 710 O O . ASN A 1 91 ? -11.283 -8.482 -8.505 1.00 66.56 91 ASN A O 1
ATOM 714 N N . ILE A 1 92 ? -9.674 -8.234 -6.943 1.00 68.88 92 ILE A N 1
ATOM 715 C CA . ILE A 1 92 ? -9.105 -6.986 -7.456 1.00 68.88 92 ILE A CA 1
ATOM 716 C C . ILE A 1 92 ? -8.090 -7.307 -8.541 1.00 68.88 92 ILE A C 1
ATOM 718 O O . ILE A 1 92 ? -7.453 -8.362 -8.579 1.00 68.88 92 ILE A O 1
ATOM 722 N N . SER A 1 93 ? -8.048 -6.403 -9.498 1.00 72.00 93 SER A N 1
ATOM 723 C CA . SER A 1 93 ? -7.505 -6.631 -10.807 1.00 72.00 93 SER A CA 1
ATOM 724 C C . SER A 1 93 ? -7.099 -5.227 -11.357 1.00 72.00 93 SER A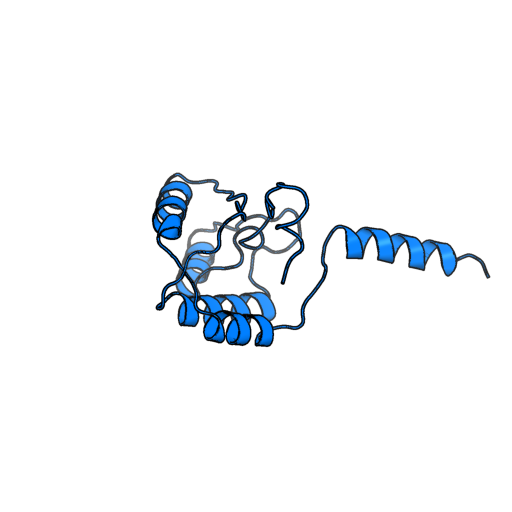 C 1
ATOM 726 O O . SER A 1 93 ? -7.777 -4.294 -10.985 1.00 72.00 93 SER A O 1
ATOM 728 N N . ILE A 1 94 ? -6.086 -5.017 -12.216 1.00 76.19 94 ILE A N 1
ATOM 729 C CA . ILE A 1 94 ? -5.627 -3.694 -12.732 1.00 76.19 94 ILE A CA 1
ATOM 730 C C . ILE A 1 94 ? -5.393 -3.715 -14.269 1.00 76.19 94 ILE A C 1
ATOM 732 O O . ILE A 1 94 ? -4.979 -4.750 -14.792 1.00 76.19 94 ILE A O 1
ATOM 736 N N . SER A 1 95 ? -5.660 -2.609 -14.990 1.00 81.81 95 SER A N 1
ATOM 737 C CA . SER A 1 95 ? -5.370 -2.444 -16.438 1.00 81.81 95 SER A CA 1
ATOM 738 C C . SER A 1 95 ? -3.951 -1.925 -16.719 1.00 81.81 95 SER A C 1
ATOM 740 O O . SER A 1 95 ? -3.326 -1.330 -15.846 1.00 81.81 95 SER A O 1
ATOM 742 N N . ASP A 1 96 ? -3.448 -2.092 -17.946 1.00 83.38 96 ASP A N 1
ATOM 743 C CA . ASP A 1 96 ? -2.103 -1.629 -18.327 1.00 83.38 96 ASP A CA 1
ATOM 744 C C . ASP A 1 96 ? -1.942 -0.103 -18.172 1.00 83.38 96 ASP A C 1
ATOM 746 O O . ASP A 1 96 ? -0.924 0.364 -17.668 1.00 83.38 96 ASP A O 1
ATOM 750 N N . GLU A 1 97 ? -2.967 0.688 -18.508 1.00 84.81 97 GLU A N 1
ATOM 751 C CA . GLU A 1 97 ? -2.939 2.148 -18.331 1.00 84.81 97 GLU A CA 1
ATOM 752 C C . GLU A 1 97 ? -2.868 2.547 -16.853 1.00 84.81 97 GLU A C 1
ATOM 754 O O . GLU A 1 97 ? -2.232 3.534 -16.486 1.00 84.81 97 GLU A O 1
ATOM 759 N N . GLN A 1 98 ? -3.518 1.770 -15.989 1.00 83.94 98 GLN A N 1
ATOM 760 C CA . GLN A 1 98 ? -3.457 1.968 -14.549 1.00 83.94 98 GLN A CA 1
ATOM 761 C C . GLN A 1 98 ? -2.092 1.570 -13.975 1.00 83.94 98 GLN A C 1
ATOM 763 O O . GLN A 1 98 ? -1.630 2.208 -13.029 1.00 83.94 98 GLN A O 1
ATOM 768 N N . ILE A 1 99 ? -1.430 0.555 -14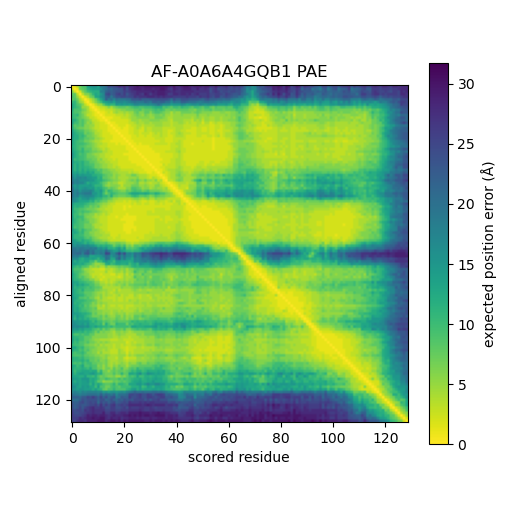.547 1.00 84.81 99 ILE A N 1
ATOM 769 C CA . ILE A 1 99 ? -0.039 0.214 -14.210 1.00 84.81 99 ILE A CA 1
ATOM 770 C C . ILE A 1 99 ? 0.866 1.394 -14.553 1.00 84.81 99 ILE A C 1
ATOM 772 O O . ILE A 1 99 ? 1.605 1.850 -13.684 1.00 84.81 99 ILE A O 1
ATOM 776 N N . GLU A 1 100 ? 0.763 1.936 -15.769 1.00 86.31 100 GLU A N 1
ATOM 777 C CA . GLU A 1 100 ? 1.549 3.105 -16.181 1.00 86.31 100 GLU A CA 1
ATOM 778 C C . GLU A 1 100 ? 1.279 4.322 -15.281 1.00 86.31 100 GLU A C 1
ATOM 780 O O . GLU A 1 100 ? 2.211 5.038 -14.902 1.00 86.31 100 GLU A O 1
ATOM 785 N N . GLU A 1 101 ? 0.019 4.542 -14.879 1.00 87.31 101 GLU A N 1
ATOM 786 C CA . GLU A 1 101 ? -0.319 5.600 -13.928 1.00 87.31 101 GLU A CA 1
ATOM 787 C C . GLU A 1 101 ? 0.395 5.382 -12.586 1.00 87.31 101 GLU A C 1
ATOM 789 O O . GLU A 1 101 ? 1.060 6.305 -12.112 1.00 87.31 101 GLU A O 1
ATOM 794 N N . LEU A 1 102 ? 0.313 4.180 -12.001 1.00 86.69 102 LEU A N 1
ATOM 795 C CA . LEU A 1 102 ? 0.945 3.856 -10.715 1.00 86.69 102 LEU A CA 1
ATOM 796 C C . LEU A 1 102 ? 2.475 3.947 -10.771 1.00 86.69 102 LEU A C 1
ATOM 798 O O . LEU A 1 102 ? 3.088 4.511 -9.862 1.00 86.69 102 LEU A O 1
ATOM 802 N N . GLU A 1 103 ? 3.095 3.452 -11.842 1.00 87.38 103 GLU A N 1
ATOM 803 C CA . GLU A 1 103 ? 4.546 3.518 -12.057 1.00 87.38 103 GLU A CA 1
ATOM 804 C C . GLU A 1 103 ? 5.051 4.965 -12.199 1.00 87.38 103 GLU A C 1
ATOM 806 O O . GLU A 1 103 ? 6.210 5.248 -11.895 1.00 87.38 103 GLU A O 1
ATOM 811 N N . SER A 1 104 ? 4.188 5.907 -12.601 1.00 90.38 104 SER A N 1
ATOM 812 C CA . SER A 1 104 ? 4.537 7.330 -12.729 1.00 90.38 104 SER A CA 1
ATOM 813 C C . SER A 1 104 ? 4.476 8.126 -11.415 1.00 90.38 104 SER A C 1
ATOM 815 O O . SER A 1 104 ? 4.968 9.258 -11.353 1.00 90.38 104 SER A O 1
ATOM 817 N N . VAL A 1 105 ? 3.867 7.575 -10.356 1.00 91.19 105 VAL A N 1
ATOM 818 C CA . VAL A 1 105 ? 3.572 8.322 -9.119 1.00 91.19 105 VAL A CA 1
ATOM 819 C C . VAL A 1 105 ? 4.845 8.682 -8.360 1.00 91.19 105 VAL A C 1
ATOM 821 O O . VAL A 1 105 ? 4.987 9.823 -7.907 1.00 91.19 105 VAL A O 1
ATOM 824 N N . ILE A 1 106 ? 5.762 7.731 -8.214 1.00 89.81 106 ILE A N 1
ATOM 825 C CA . ILE A 1 106 ? 7.047 7.901 -7.532 1.00 89.81 106 ILE A CA 1
ATOM 826 C C . ILE A 1 106 ? 8.151 7.208 -8.338 1.00 89.81 106 ILE A C 1
ATOM 828 O O . ILE A 1 106 ? 7.868 6.226 -9.023 1.00 89.81 106 ILE A O 1
ATOM 832 N N . PRO A 1 107 ? 9.408 7.679 -8.268 1.00 87.81 107 PRO A N 1
ATOM 833 C CA . PRO A 1 107 ? 10.523 6.984 -8.899 1.00 87.81 107 PRO A CA 1
ATOM 834 C C . PRO A 1 107 ? 10.658 5.552 -8.370 1.00 87.81 107 PRO A C 1
ATOM 836 O O . PRO A 1 107 ? 10.541 5.320 -7.168 1.00 87.81 107 PRO A O 1
ATOM 839 N N . PHE A 1 108 ? 10.948 4.602 -9.259 1.00 83.75 108 PHE A N 1
ATOM 840 C CA . PHE A 1 108 ? 11.207 3.221 -8.864 1.00 83.75 108 PHE A CA 1
ATOM 841 C C . PHE A 1 108 ? 12.432 3.132 -7.944 1.00 83.75 108 PHE A C 1
ATOM 843 O O . PHE A 1 108 ? 13.522 3.586 -8.300 1.00 83.75 108 PHE A O 1
ATOM 850 N N . ASP A 1 109 ? 12.253 2.495 -6.788 1.00 80.19 109 ASP A N 1
ATOM 851 C CA . ASP A 1 109 ? 13.318 2.173 -5.844 1.00 80.19 109 ASP A CA 1
ATOM 852 C C . ASP A 1 109 ? 13.493 0.650 -5.764 1.00 80.19 109 ASP A C 1
ATOM 854 O O . ASP A 1 109 ? 12.559 -0.091 -5.458 1.00 80.19 109 ASP A O 1
ATOM 858 N N . VAL A 1 110 ? 14.715 0.181 -6.024 1.00 77.62 110 VAL A N 1
ATOM 859 C CA . VAL A 1 110 ? 15.093 -1.238 -5.907 1.00 77.62 110 VAL A CA 1
ATOM 860 C C . VAL A 1 110 ? 15.052 -1.739 -4.461 1.00 77.62 110 VAL A C 1
ATOM 862 O O . VAL A 1 110 ? 14.989 -2.949 -4.238 1.00 77.62 110 VAL A O 1
ATOM 865 N N . GLY A 1 111 ? 15.099 -0.828 -3.485 1.00 80.00 111 GLY A N 1
ATOM 866 C CA . GLY A 1 111 ? 14.879 -1.113 -2.076 1.00 80.00 111 GLY A CA 1
ATOM 867 C C . GLY A 1 111 ? 15.819 -2.169 -1.485 1.00 80.00 111 GLY A C 1
ATOM 868 O O . GLY A 1 111 ? 16.960 -2.377 -1.909 1.00 80.00 111 GLY A O 1
ATOM 869 N N . PHE A 1 112 ? 15.349 -2.841 -0.439 1.00 75.44 112 PHE A N 1
ATOM 870 C CA . PHE A 1 112 ? 16.080 -3.908 0.243 1.00 75.44 112 PHE A CA 1
ATOM 871 C C . PHE A 1 112 ? 15.983 -5.250 -0.518 1.00 75.44 112 PHE A C 1
ATOM 873 O O . PHE A 1 112 ? 14.904 -5.585 -1.002 1.00 75.44 112 PHE A O 1
ATOM 880 N N . PRO A 1 113 ? 17.043 -6.088 -0.556 1.00 75.56 113 PRO A N 1
ATOM 881 C CA . PRO A 1 113 ? 18.352 -5.922 0.084 1.00 75.56 113 PRO A CA 1
ATOM 882 C C . PRO A 1 113 ? 19.374 -5.179 -0.777 1.00 75.56 113 PRO A C 1
ATOM 884 O O . PRO A 1 113 ? 20.492 -4.968 -0.315 1.00 75.56 113 PRO A O 1
ATOM 887 N N . VAL A 1 114 ? 19.033 -4.779 -2.006 1.00 78.25 114 VAL A N 1
ATOM 888 C CA . VAL A 1 114 ? 19.984 -4.148 -2.934 1.00 78.25 114 VAL A CA 1
ATOM 889 C C . VAL A 1 114 ? 20.574 -2.875 -2.329 1.00 78.25 114 VAL A C 1
ATOM 891 O O . VAL A 1 114 ? 21.793 -2.751 -2.267 1.00 78.25 114 VAL A O 1
ATOM 894 N N . ALA A 1 115 ? 19.747 -1.987 -1.777 1.00 73.81 115 ALA A N 1
ATOM 895 C CA . ALA A 1 115 ? 20.203 -0.785 -1.083 1.00 73.81 115 ALA A CA 1
ATOM 896 C C . ALA A 1 115 ? 21.134 -1.106 0.103 1.00 73.81 115 ALA A C 1
ATOM 898 O O . ALA A 1 115 ? 22.157 -0.448 0.276 1.00 73.81 115 ALA A O 1
ATOM 899 N N . MET A 1 116 ? 20.844 -2.158 0.881 1.00 75.00 116 MET A N 1
ATOM 900 C CA . MET A 1 116 ? 21.698 -2.593 1.998 1.00 75.00 116 MET A CA 1
ATOM 901 C C . MET A 1 116 ? 23.052 -3.132 1.508 1.00 75.00 116 MET A C 1
ATOM 903 O O . MET A 1 116 ? 24.104 -2.798 2.060 1.00 75.00 116 MET A O 1
ATOM 907 N N . LEU A 1 117 ? 23.040 -3.969 0.472 1.00 75.25 117 LEU A N 1
ATOM 908 C CA . LEU A 1 117 ? 24.244 -4.592 -0.072 1.00 75.25 117 LEU A CA 1
ATOM 909 C C . LEU A 1 117 ? 25.123 -3.551 -0.776 1.00 75.25 117 LEU A C 1
ATOM 911 O O . LEU A 1 117 ? 26.320 -3.481 -0.529 1.00 75.25 117 LEU A O 1
ATOM 915 N N . VAL A 1 118 ? 24.540 -2.681 -1.599 1.00 69.69 118 VAL A N 1
ATOM 916 C CA . VAL A 1 118 ? 25.290 -1.660 -2.346 1.00 69.69 118 VAL A CA 1
ATOM 917 C C . VAL A 1 118 ? 25.797 -0.545 -1.422 1.00 69.69 118 VAL A C 1
ATOM 919 O O . VAL A 1 118 ? 26.928 -0.089 -1.594 1.00 69.69 118 VAL A O 1
ATOM 922 N N . SER A 1 119 ? 25.033 -0.162 -0.389 1.00 58.06 119 SER A N 1
ATOM 923 C CA . SER A 1 119 ? 25.497 0.785 0.639 1.00 58.06 119 SER A CA 1
ATOM 924 C C . SER A 1 119 ? 26.727 0.258 1.390 1.00 58.06 119 SER A C 1
ATOM 926 O O . SER A 1 119 ? 27.686 0.999 1.611 1.00 58.06 119 SER A O 1
ATOM 928 N N . SER A 1 120 ? 26.762 -1.040 1.709 1.00 52.00 120 SER A N 1
ATOM 929 C CA . SER A 1 120 ? 27.908 -1.652 2.395 1.00 52.00 120 SER A CA 1
ATOM 930 C C . SER A 1 120 ? 29.148 -1.817 1.497 1.00 52.00 120 SER A C 1
ATOM 932 O O . SER A 1 120 ? 30.271 -1.649 1.987 1.00 52.00 120 SER A O 1
ATOM 934 N N . TYR A 1 121 ? 28.990 -2.023 0.182 1.00 48.12 121 TYR A N 1
ATOM 935 C CA . TYR A 1 121 ? 30.114 -1.964 -0.766 1.00 48.12 121 TYR A CA 1
ATOM 936 C C . TYR A 1 121 ? 30.715 -0.553 -0.896 1.00 48.12 121 TYR A C 1
ATOM 938 O O . TYR A 1 121 ? 31.939 -0.425 -0.873 1.00 48.12 121 TYR A O 1
ATOM 946 N N . PHE A 1 122 ? 29.896 0.505 -0.956 1.00 48.06 122 PHE A N 1
ATOM 947 C CA . PHE A 1 122 ? 30.389 1.884 -1.119 1.00 48.06 122 PHE A CA 1
ATOM 948 C C . PHE A 1 122 ? 31.170 2.393 0.108 1.00 48.06 122 PHE A C 1
ATOM 950 O O . PHE A 1 122 ? 32.200 3.052 -0.035 1.00 48.06 122 PHE A O 1
ATOM 957 N N . VAL A 1 123 ? 30.737 2.037 1.325 1.00 49.56 123 VAL A N 1
ATOM 958 C CA . VAL A 1 123 ? 31.451 2.400 2.568 1.00 49.56 123 VAL A CA 1
ATOM 959 C C . VAL A 1 123 ? 32.795 1.672 2.687 1.00 49.56 123 VAL A C 1
ATOM 961 O O . VAL A 1 123 ? 33.760 2.235 3.208 1.00 49.56 123 VAL A O 1
ATOM 964 N N . THR A 1 124 ? 32.895 0.445 2.172 1.00 48.03 124 THR A N 1
ATOM 965 C CA . THR A 1 124 ? 34.139 -0.334 2.243 1.00 48.03 124 THR A CA 1
ATOM 966 C C . THR A 1 124 ? 35.180 0.157 1.228 1.00 48.03 124 THR A C 1
ATOM 968 O O . THR A 1 124 ? 36.372 0.133 1.523 1.00 48.03 124 THR A O 1
ATOM 971 N N . THR A 1 125 ? 34.766 0.672 0.063 1.00 49.38 125 THR A N 1
ATOM 972 C CA . THR A 1 125 ? 35.698 1.197 -0.955 1.00 49.38 125 THR A CA 1
ATOM 973 C C . THR A 1 125 ? 36.138 2.644 -0.725 1.00 49.38 125 THR A C 1
ATOM 975 O O . THR A 1 125 ? 37.178 3.035 -1.244 1.00 49.38 125 THR A O 1
ATOM 978 N N . CYS A 1 126 ? 35.401 3.443 0.056 1.00 46.66 126 CYS A N 1
ATOM 979 C CA . CYS A 1 126 ? 35.762 4.843 0.332 1.00 46.66 126 CYS A CA 1
ATOM 980 C C . CYS A 1 126 ? 36.584 5.059 1.618 1.00 46.66 126 CYS A C 1
ATOM 982 O O . CYS A 1 126 ? 37.101 6.153 1.809 1.00 46.66 126 CYS A O 1
ATOM 984 N N . ASN A 1 127 ? 36.761 4.040 2.469 1.00 46.09 127 ASN A N 1
ATOM 985 C CA . ASN A 1 127 ? 37.660 4.091 3.639 1.00 46.09 127 ASN A CA 1
ATOM 986 C C . ASN A 1 127 ? 39.043 3.456 3.377 1.00 46.09 127 ASN A C 1
ATOM 988 O O . ASN A 1 127 ? 39.784 3.151 4.310 1.00 46.09 127 ASN A O 1
ATOM 992 N N . GLY A 1 128 ? 39.384 3.243 2.106 1.00 49.66 128 GLY A N 1
ATOM 993 C CA . GLY A 1 128 ? 40.674 2.729 1.659 1.00 49.66 128 GLY A CA 1
ATOM 994 C C . GLY A 1 128 ? 41.305 3.625 0.601 1.00 49.66 128 GLY A C 1
ATOM 995 O O . GLY A 1 128 ? 41.507 3.173 -0.522 1.00 49.66 128 GLY A O 1
ATOM 996 N N . SER A 1 129 ? 41.577 4.890 0.932 1.00 37.88 129 SER A N 1
ATOM 997 C CA . SER A 1 129 ? 42.551 5.775 0.265 1.00 37.88 129 SER A CA 1
ATOM 998 C C . SER A 1 129 ? 42.898 6.942 1.180 1.00 37.88 129 SER A C 1
ATOM 1000 O O . SER A 1 129 ? 41.948 7.552 1.715 1.00 37.88 129 SER A O 1
#

Secondary structure (DSSP, 8-state):
--S-SSS---B--S-TTGGGTS--HHHHHHHHHHT-----TTS-SSPPHHHHHHHHHHHHHTTS--PPTTB------SSHHHHHHHHHHTT----HHHHHHHHTTS-----TTHHHHHHHHHHHHHS--

Organism: NCBI:txid1447944

Sequence (129 aa):
MCAEVEVGLALAPWSVLAAGRLRTDEEEERHQTTGENGHMIHGNWERTEDEVKMSRALEKVAKDIGKTPYVFPILGGRKVENLVENLEALNISISDEQIEELESVIPFDVGFPVAMLVSSYFVTTCNGS